Protein AF-Q26184-F1 (afdb_monomer)

Structure (mmCIF, N/CA/C/O backbone):
data_AF-Q26184-F1
#
_entry.id   AF-Q26184-F1
#
loop_
_atom_site.group_PDB
_atom_site.id
_atom_site.type_symbol
_atom_site.label_atom_id
_atom_site.label_alt_id
_atom_site.label_comp_id
_atom_site.label_asym_id
_atom_site.label_entity_id
_atom_site.label_seq_id
_atom_site.pdbx_PDB_ins_code
_atom_site.Cartn_x
_atom_site.Cartn_y
_atom_site.Cartn_z
_atom_site.occupancy
_atom_site.B_iso_or_equiv
_atom_site.auth_seq_id
_atom_site.auth_comp_id
_atom_site.auth_asym_id
_atom_site.auth_atom_id
_atom_site.pdbx_PDB_model_num
ATOM 1 N N . GLN A 1 1 ? -15.539 9.092 -6.048 1.00 41.22 1 GLN A N 1
ATOM 2 C CA . GLN A 1 1 ? -14.661 10.183 -5.578 1.00 41.22 1 GLN A CA 1
ATOM 3 C C . GLN A 1 1 ? -13.353 10.072 -6.356 1.00 41.22 1 GLN A C 1
ATOM 5 O O . GLN A 1 1 ? -12.578 9.178 -6.077 1.00 41.22 1 GLN A O 1
ATOM 10 N N . LEU A 1 2 ? -13.158 10.885 -7.400 1.00 39.22 2 LEU A N 1
ATOM 11 C CA . LEU A 1 2 ? -11.956 10.858 -8.264 1.00 39.22 2 LEU A CA 1
ATOM 12 C C . LEU A 1 2 ? -10.911 11.921 -7.870 1.00 39.22 2 LEU A C 1
ATOM 14 O O . LEU A 1 2 ? -9.780 11.886 -8.344 1.00 39.22 2 LEU A O 1
ATOM 18 N N . LEU A 1 3 ? -11.285 12.862 -6.994 1.00 35.03 3 LEU A N 1
ATOM 19 C CA . LEU A 1 3 ? -10.451 14.011 -6.628 1.00 35.03 3 LEU A CA 1
ATOM 20 C C . LEU A 1 3 ? -9.194 13.626 -5.823 1.00 35.03 3 LEU A C 1
ATOM 22 O O . LEU A 1 3 ? -8.144 14.237 -6.014 1.00 35.03 3 LEU A O 1
ATOM 26 N N . ASN A 1 4 ? -9.272 12.613 -4.950 1.00 51.44 4 ASN A N 1
ATOM 27 C CA . ASN A 1 4 ? -8.150 12.259 -4.068 1.00 51.44 4 ASN A CA 1
ATOM 28 C C . ASN A 1 4 ? -6.995 11.594 -4.828 1.00 51.44 4 ASN A C 1
ATOM 30 O O . ASN A 1 4 ? -5.841 11.947 -4.601 1.00 51.44 4 ASN A O 1
ATOM 34 N N . VAL A 1 5 ? -7.301 10.715 -5.789 1.00 52.31 5 VAL A N 1
ATOM 35 C CA . VAL A 1 5 ? -6.283 10.017 -6.594 1.00 52.31 5 VAL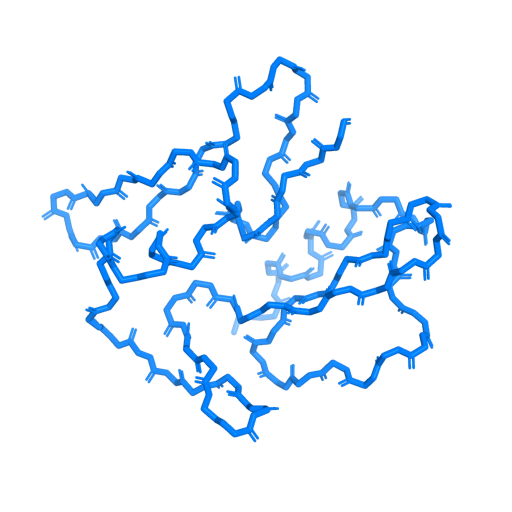 A CA 1
ATOM 36 C C . VAL A 1 5 ? -5.518 10.996 -7.490 1.00 52.31 5 VAL A C 1
ATOM 38 O O . VAL A 1 5 ? -4.294 10.943 -7.552 1.00 52.31 5 VAL A O 1
ATOM 41 N N . GLN A 1 6 ? -6.213 11.948 -8.129 1.00 52.31 6 GLN A N 1
ATOM 42 C CA . GLN A 1 6 ? -5.557 12.988 -8.935 1.00 52.31 6 GLN A CA 1
ATOM 43 C C . GLN A 1 6 ? -4.644 13.888 -8.097 1.00 52.31 6 GLN A C 1
ATOM 45 O O . GLN A 1 6 ? -3.571 14.257 -8.559 1.00 52.31 6 GLN A O 1
ATOM 50 N N . THR A 1 7 ? -5.040 14.216 -6.865 1.00 51.91 7 THR A N 1
ATOM 51 C CA . THR A 1 7 ? -4.235 15.077 -5.986 1.00 51.91 7 THR A CA 1
ATOM 52 C C . THR A 1 7 ? -2.990 14.351 -5.463 1.00 51.91 7 THR A C 1
ATOM 54 O O . THR A 1 7 ? -1.928 14.954 -5.367 1.00 51.91 7 THR A O 1
ATOM 57 N N . GLN A 1 8 ? -3.078 13.045 -5.194 1.00 53.88 8 GLN A N 1
ATOM 58 C CA 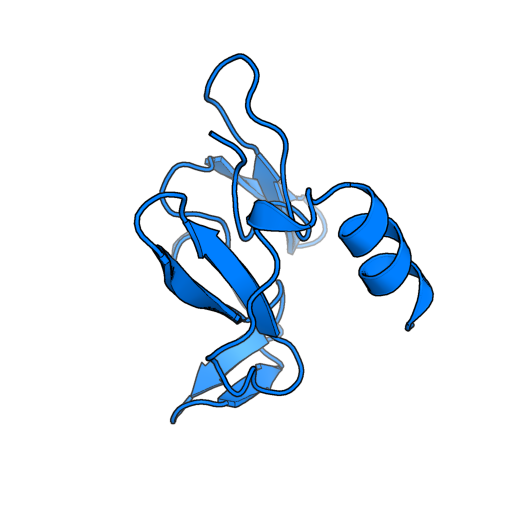. GLN A 1 8 ? -1.922 12.227 -4.803 1.00 53.88 8 GLN A CA 1
ATOM 59 C C . GLN A 1 8 ? -0.966 11.943 -5.970 1.00 53.88 8 GLN A C 1
ATOM 61 O O . GLN A 1 8 ? 0.247 11.887 -5.766 1.00 53.88 8 GLN A O 1
ATOM 66 N N . LEU A 1 9 ? -1.470 11.868 -7.207 1.00 55.56 9 LEU A N 1
ATOM 67 C CA . LEU A 1 9 ? -0.608 11.847 -8.393 1.00 55.56 9 LEU A CA 1
ATOM 68 C C . LEU A 1 9 ? 0.269 13.106 -8.494 1.00 55.56 9 LEU A C 1
ATOM 70 O O . LEU A 1 9 ? 1.385 13.020 -8.988 1.00 55.56 9 LEU A O 1
ATOM 74 N N . LEU A 1 10 ? -0.197 14.260 -8.000 1.00 52.69 10 LEU A N 1
ATOM 75 C CA . LEU A 1 10 ? 0.602 15.494 -7.975 1.00 52.69 10 LEU A CA 1
ATOM 76 C C . LEU A 1 10 ? 1.736 15.449 -6.940 1.00 52.69 10 LEU A C 1
ATOM 78 O O . LEU A 1 10 ? 2.705 16.191 -7.076 1.00 52.69 10 LEU A O 1
ATOM 82 N N . THR A 1 11 ? 1.620 14.607 -5.907 1.00 56.47 11 THR A N 1
ATOM 83 C CA . THR A 1 11 ? 2.664 14.433 -4.879 1.00 56.47 11 THR A CA 1
ATOM 84 C C . THR A 1 11 ? 3.712 13.391 -5.257 1.00 56.47 11 THR A C 1
ATOM 86 O O . THR A 1 11 ? 4.795 13.372 -4.678 1.00 56.47 11 THR A O 1
ATOM 89 N N . MET A 1 12 ? 3.416 12.537 -6.238 1.00 70.50 12 MET A N 1
ATOM 90 C CA . MET A 1 12 ? 4.336 11.514 -6.712 1.00 70.50 12 MET A CA 1
ATOM 91 C C . MET A 1 12 ? 5.136 12.046 -7.907 1.00 70.50 12 MET A C 1
ATOM 93 O O . MET A 1 12 ? 4.562 12.479 -8.903 1.00 70.50 12 MET A O 1
ATOM 97 N N . SER A 1 13 ? 6.471 12.010 -7.819 1.00 76.88 13 SER A N 1
ATOM 98 C CA . SER A 1 13 ? 7.346 12.341 -8.955 1.00 76.88 13 SER A CA 1
ATOM 99 C C . SER A 1 13 ? 6.973 11.505 -10.184 1.00 76.88 13 SER A C 1
ATOM 101 O O . SER A 1 13 ? 6.644 10.321 -10.065 1.00 76.88 13 SER A O 1
ATOM 103 N N . SER A 1 14 ? 7.091 12.091 -11.380 1.00 82.25 14 SER A N 1
ATOM 104 C CA . SER A 1 14 ? 6.883 11.374 -12.645 1.00 82.25 14 SER A CA 1
ATOM 105 C C . SER A 1 14 ? 7.788 10.146 -12.784 1.00 82.25 14 SER A C 1
ATOM 107 O O . SER A 1 14 ? 7.416 9.197 -13.461 1.00 82.25 14 SER A O 1
ATOM 109 N N . GLU A 1 15 ? 8.946 10.138 -12.116 1.00 86.25 15 GLU A N 1
ATOM 110 C CA . GLU A 1 15 ? 9.882 9.003 -12.089 1.00 86.25 15 GLU A CA 1
ATOM 111 C C . GLU A 1 15 ? 9.299 7.756 -11.407 1.00 86.25 15 GLU A C 1
ATOM 113 O O . GLU A 1 15 ? 9.709 6.640 -11.715 1.00 86.25 15 GLU A O 1
ATOM 118 N N . HIS A 1 16 ? 8.320 7.937 -10.517 1.00 91.44 16 HIS A N 1
ATOM 119 C CA . HIS A 1 16 ? 7.655 6.855 -9.790 1.00 91.44 16 HIS A CA 1
ATOM 120 C C . HIS A 1 16 ? 6.309 6.455 -10.393 1.00 91.44 16 HIS A C 1
ATOM 122 O O . HIS A 1 16 ? 5.613 5.591 -9.860 1.00 91.44 16 HIS A O 1
ATOM 128 N N . THR A 1 17 ? 5.924 7.077 -11.508 1.00 91.12 17 THR A N 1
ATOM 129 C CA . THR A 1 17 ? 4.705 6.709 -12.224 1.00 91.12 17 THR A CA 1
ATOM 130 C C . THR A 1 17 ? 4.937 5.406 -12.978 1.00 91.12 17 THR A C 1
ATOM 132 O O . THR A 1 17 ? 5.889 5.297 -13.750 1.00 91.12 17 THR A O 1
ATOM 135 N N . CYS A 1 18 ? 4.063 4.423 -12.766 1.00 93.25 18 CYS A N 1
ATOM 136 C CA . CYS A 1 18 ? 4.091 3.186 -13.535 1.00 93.25 18 CYS A CA 1
ATOM 137 C C . CYS A 1 18 ? 3.732 3.440 -15.004 1.00 93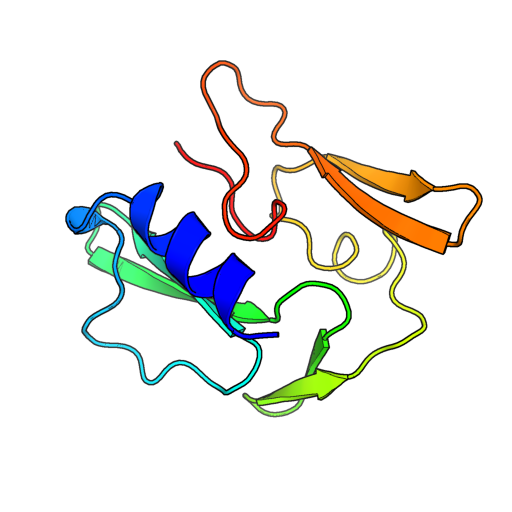.25 18 CYS A C 1
ATOM 139 O O . CYS A 1 18 ? 2.780 4.163 -15.304 1.00 93.25 18 CYS A O 1
ATOM 141 N N . ILE A 1 19 ? 4.489 2.829 -15.907 1.00 94.06 19 ILE A N 1
ATOM 142 C CA . ILE A 1 19 ? 4.364 2.948 -17.363 1.00 94.06 19 ILE A CA 1
ATOM 143 C C . ILE A 1 19 ? 4.224 1.587 -18.052 1.00 94.06 19 ILE A C 1
ATOM 145 O O . ILE A 1 19 ? 3.669 1.527 -19.147 1.00 94.06 19 ILE A O 1
ATOM 149 N N . ASP A 1 20 ? 4.684 0.507 -17.414 1.00 94.56 20 ASP A N 1
ATOM 150 C CA . ASP A 1 20 ? 4.742 -0.834 -18.009 1.00 94.56 20 ASP A CA 1
ATOM 151 C C . ASP A 1 20 ? 3.664 -1.782 -17.440 1.00 94.56 20 ASP A C 1
ATOM 153 O O . ASP A 1 20 ? 3.357 -2.823 -18.027 1.00 94.56 20 ASP A O 1
ATOM 157 N N . THR A 1 21 ? 3.054 -1.420 -16.309 1.00 94.56 21 THR A N 1
ATOM 158 C CA . THR A 1 21 ? 2.078 -2.237 -15.580 1.00 94.56 21 THR A CA 1
ATOM 159 C C . THR A 1 21 ? 0.640 -1.872 -15.928 1.00 94.56 21 THR A C 1
ATOM 161 O O . THR A 1 21 ? 0.218 -0.722 -15.805 1.00 94.56 21 THR A O 1
ATOM 164 N N . ASN A 1 22 ? -0.167 -2.880 -16.273 1.00 95.25 22 ASN A N 1
ATOM 165 C CA . ASN A 1 22 ? -1.617 -2.719 -16.348 1.00 95.25 22 ASN A CA 1
ATOM 166 C C . ASN A 1 22 ? -2.215 -2.729 -14.932 1.00 95.25 22 ASN A C 1
ATOM 168 O O . ASN A 1 22 ? -2.460 -3.795 -14.364 1.00 95.25 22 ASN A O 1
ATOM 172 N N . VAL A 1 23 ? -2.393 -1.539 -14.361 1.00 95.25 23 VAL A N 1
ATOM 173 C CA . VAL A 1 23 ? -2.862 -1.354 -12.983 1.00 95.25 23 VAL A CA 1
ATOM 174 C C . VAL A 1 23 ? -4.350 -1.721 -12.876 1.00 95.25 23 VAL A C 1
ATOM 176 O O . VAL A 1 23 ? -5.161 -1.147 -13.607 1.00 95.25 23 VAL A O 1
ATOM 179 N N . PRO A 1 24 ? -4.741 -2.650 -11.983 1.00 96.44 24 PRO A N 1
ATOM 180 C CA . PRO A 1 24 ? -6.146 -2.987 -11.774 1.00 96.44 24 PRO A CA 1
ATOM 181 C C . PRO A 1 24 ? -6.968 -1.806 -11.239 1.00 96.44 24 PRO A C 1
ATOM 183 O O . PRO A 1 24 ? -6.448 -0.913 -10.569 1.00 96.44 24 PRO A O 1
ATOM 186 N N . ASP A 1 25 ? -8.285 -1.848 -11.448 1.00 96.12 25 ASP A N 1
ATOM 187 C CA . ASP A 1 25 ? -9.200 -0.930 -10.765 1.00 96.12 25 ASP A CA 1
ATOM 188 C C . ASP A 1 25 ? -9.043 -1.044 -9.241 1.00 96.12 25 ASP A C 1
ATOM 190 O O . ASP A 1 25 ? -8.884 -2.142 -8.704 1.00 96.12 25 ASP A O 1
ATOM 194 N N . ASN A 1 26 ? -9.152 0.088 -8.540 1.00 96.38 26 ASN A N 1
ATOM 195 C CA . ASN A 1 26 ? -8.984 0.203 -7.083 1.00 96.38 26 ASN A CA 1
ATOM 196 C C . ASN A 1 26 ? -7.582 -0.180 -6.568 1.00 96.38 26 ASN A C 1
ATOM 198 O O . ASN A 1 26 ? -7.431 -0.560 -5.405 1.00 96.38 26 ASN A O 1
ATOM 202 N N . ALA A 1 27 ? -6.562 -0.057 -7.417 1.00 97.00 27 ALA A N 1
ATOM 203 C CA . ALA A 1 27 ? -5.160 -0.183 -7.044 1.00 97.00 27 ALA A CA 1
ATOM 204 C C . ALA A 1 27 ? -4.401 1.139 -7.232 1.00 97.00 27 ALA A C 1
ATOM 206 O O . ALA A 1 27 ? -4.777 1.997 -8.031 1.00 97.00 27 ALA A O 1
ATOM 207 N N . ALA A 1 28 ? -3.307 1.275 -6.493 1.00 95.25 28 ALA A N 1
ATOM 208 C CA . ALA A 1 28 ? -2.240 2.225 -6.758 1.00 95.25 28 ALA A CA 1
ATOM 209 C C . ALA A 1 28 ? -1.035 1.481 -7.334 1.00 95.25 28 ALA A C 1
ATOM 211 O O . ALA A 1 28 ? -0.870 0.288 -7.087 1.00 95.25 28 ALA A O 1
ATOM 212 N N . CYS A 1 29 ? -0.178 2.186 -8.068 1.00 95.56 29 CYS A N 1
ATOM 213 C CA . CYS A 1 29 ? 1.065 1.631 -8.587 1.00 95.56 29 CYS A CA 1
ATOM 214 C C . CYS A 1 29 ? 2.225 2.587 -8.335 1.00 95.56 29 CYS A C 1
ATOM 216 O O . CYS A 1 29 ? 2.063 3.803 -8.456 1.00 95.56 29 CYS A O 1
ATOM 218 N N . TYR A 1 30 ? 3.374 2.018 -7.985 1.00 93.88 30 TYR A N 1
ATOM 219 C CA . TYR A 1 30 ? 4.612 2.727 -7.714 1.00 93.88 30 TYR A CA 1
ATOM 220 C C . TYR A 1 30 ? 5.765 2.098 -8.500 1.00 93.88 30 TYR A C 1
ATOM 222 O O . TYR A 1 30 ? 5.968 0.882 -8.468 1.00 93.88 30 TYR A O 1
ATOM 230 N N . ARG A 1 31 ? 6.529 2.941 -9.199 1.00 94.44 31 ARG A N 1
ATOM 231 C CA . ARG A 1 31 ? 7.753 2.555 -9.903 1.00 94.44 31 ARG A CA 1
ATOM 232 C C . ARG A 1 31 ? 8.979 2.905 -9.063 1.00 94.44 31 ARG A C 1
ATOM 234 O O . ARG A 1 31 ? 9.216 4.065 -8.732 1.00 94.44 31 ARG A O 1
ATOM 241 N N . TYR A 1 32 ? 9.785 1.906 -8.741 1.00 91.75 32 TYR A N 1
ATOM 242 C CA . TYR A 1 32 ? 11.053 2.072 -8.042 1.00 91.75 32 TYR A CA 1
ATOM 243 C C . TYR A 1 32 ? 12.147 2.592 -8.986 1.00 91.75 32 TYR A C 1
ATOM 245 O O . TYR A 1 32 ? 12.064 2.458 -10.207 1.00 91.75 32 TYR A O 1
ATOM 253 N N . LEU A 1 33 ? 13.213 3.168 -8.418 1.00 90.75 33 LEU A N 1
ATOM 254 C CA . LEU A 1 33 ? 14.337 3.710 -9.199 1.00 90.75 33 LEU A CA 1
ATOM 255 C C . LEU A 1 33 ? 15.121 2.635 -9.969 1.00 90.75 33 LEU A C 1
ATOM 257 O O . LEU A 1 33 ? 15.801 2.956 -10.940 1.00 90.75 33 LEU A O 1
ATOM 261 N N . ASP A 1 34 ? 15.023 1.368 -9.560 1.00 93.31 34 ASP A N 1
ATOM 262 C CA . ASP A 1 34 ? 15.590 0.234 -10.300 1.00 93.31 34 ASP A CA 1
ATOM 263 C C . ASP A 1 34 ? 14.730 -0.193 -11.507 1.00 93.31 34 ASP A C 1
ATOM 265 O O . ASP A 1 34 ? 15.121 -1.076 -12.270 1.00 93.31 34 ASP A O 1
ATOM 269 N N . GLY A 1 35 ? 13.587 0.469 -11.711 1.00 93.25 35 GLY A N 1
ATOM 270 C CA . GLY A 1 35 ? 12.647 0.219 -12.794 1.00 93.25 35 GLY A CA 1
ATOM 271 C C . GLY A 1 35 ? 11.584 -0.830 -12.482 1.00 93.25 35 GLY A C 1
ATOM 272 O O . GLY A 1 35 ? 10.721 -1.052 -13.328 1.00 93.25 35 GLY A O 1
ATOM 273 N N . THR A 1 36 ? 11.611 -1.454 -11.302 1.00 95.56 36 THR A N 1
ATOM 274 C CA . THR A 1 36 ? 10.558 -2.376 -10.868 1.00 95.56 36 THR A CA 1
ATOM 275 C C . THR A 1 36 ? 9.261 -1.607 -10.636 1.00 95.56 36 THR A C 1
ATOM 277 O O . THR A 1 36 ? 9.269 -0.533 -10.038 1.00 95.56 36 THR A O 1
ATOM 280 N N . GLU A 1 37 ? 8.138 -2.162 -11.079 1.00 96.12 37 GLU A N 1
ATOM 281 C CA . GLU A 1 37 ? 6.809 -1.619 -10.810 1.00 96.12 37 GLU A CA 1
ATOM 282 C C . GLU A 1 37 ? 6.033 -2.564 -9.906 1.00 96.12 37 GLU A C 1
ATOM 284 O O . GLU A 1 37 ? 5.999 -3.776 -10.126 1.00 96.12 37 GLU A O 1
ATOM 289 N N . GLU A 1 38 ? 5.401 -1.997 -8.889 1.00 96.25 38 GLU A N 1
ATOM 290 C CA . GLU A 1 38 ? 4.542 -2.725 -7.972 1.00 96.25 38 GLU A CA 1
ATOM 291 C C . GLU A 1 38 ? 3.197 -2.018 -7.897 1.00 96.25 38 GLU A C 1
ATOM 293 O O . GLU A 1 38 ? 3.130 -0.808 -7.672 1.00 96.25 38 GLU A O 1
ATOM 298 N N . TRP A 1 39 ? 2.116 -2.777 -8.052 1.00 97.19 39 TRP A N 1
ATOM 299 C CA . TRP A 1 39 ? 0.783 -2.297 -7.730 1.00 97.19 39 TRP A CA 1
ATOM 300 C C . TRP A 1 39 ? 0.288 -2.950 -6.446 1.00 97.19 39 TRP A C 1
ATOM 302 O O . TRP A 1 39 ? 0.603 -4.098 -6.142 1.00 97.19 39 TRP A O 1
ATOM 312 N N . ARG A 1 40 ? -0.506 -2.200 -5.690 1.00 97.19 40 ARG A N 1
ATOM 313 C CA . ARG A 1 40 ? -1.163 -2.653 -4.464 1.00 97.19 40 ARG A CA 1
ATOM 314 C C . ARG A 1 40 ? -2.588 -2.139 -4.454 1.00 97.19 40 ARG A C 1
ATOM 316 O O . ARG A 1 40 ? -2.860 -1.044 -4.945 1.00 97.19 40 ARG A O 1
ATOM 323 N N . CYS A 1 41 ? -3.498 -2.911 -3.878 1.00 96.81 41 CYS A N 1
ATOM 324 C CA . CYS A 1 41 ? -4.857 -2.434 -3.665 1.00 96.81 41 CYS A CA 1
ATOM 325 C C . CYS A 1 41 ? -4.869 -1.207 -2.753 1.00 96.81 41 CYS A C 1
ATOM 327 O O . CYS A 1 41 ? -4.091 -1.118 -1.805 1.00 96.81 41 CYS A O 1
ATOM 329 N N . LEU A 1 42 ? -5.764 -0.265 -3.048 1.00 95.88 42 LEU A N 1
ATOM 330 C CA . LEU A 1 42 ? -6.042 0.852 -2.155 1.00 95.88 42 LEU A CA 1
ATOM 331 C C . LEU A 1 42 ? -6.606 0.333 -0.823 1.00 95.88 42 LEU A C 1
ATOM 333 O O . LEU A 1 42 ? -7.151 -0.774 -0.753 1.00 95.88 42 LEU A O 1
ATOM 337 N N . LEU A 1 43 ? -6.518 1.146 0.234 1.00 93.62 43 LEU A N 1
ATOM 338 C CA . LEU A 1 43 ? -7.144 0.815 1.516 1.00 93.62 43 LEU A CA 1
ATOM 339 C C . LEU A 1 43 ? -8.631 0.499 1.328 1.00 93.62 43 LEU A C 1
ATOM 341 O O . LEU A 1 43 ? -9.292 1.065 0.459 1.00 93.62 43 LEU A O 1
ATOM 345 N N . THR A 1 44 ? -9.158 -0.407 2.158 1.00 92.50 44 THR A N 1
ATOM 346 C CA . THR A 1 44 ? -10.514 -0.994 2.050 1.00 92.50 44 THR A CA 1
ATOM 347 C C . THR A 1 44 ? -10.744 -1.909 0.841 1.00 92.50 44 THR A C 1
ATOM 349 O O . THR A 1 44 ? -11.862 -2.382 0.640 1.00 92.50 44 THR A O 1
ATOM 352 N N . PHE A 1 45 ? -9.699 -2.228 0.070 1.00 94.56 45 PHE A N 1
ATOM 353 C CA . PHE A 1 45 ? -9.722 -3.260 -0.966 1.00 94.56 45 PHE A CA 1
ATOM 354 C C . PHE A 1 45 ? -8.696 -4.357 -0.676 1.00 94.56 45 PHE A C 1
ATOM 356 O O . PHE A 1 45 ? -7.683 -4.138 -0.014 1.00 94.56 45 PHE A O 1
ATOM 363 N N . LYS A 1 46 ? -8.957 -5.558 -1.190 1.00 93.62 46 LYS A N 1
ATOM 364 C CA . LYS A 1 46 ? -8.084 -6.726 -1.061 1.00 93.62 46 LYS A CA 1
ATOM 365 C C . LYS A 1 46 ? -7.828 -7.347 -2.426 1.00 93.62 46 LYS A C 1
ATOM 367 O O . LYS A 1 46 ? -8.722 -7.377 -3.271 1.00 93.62 46 LYS A O 1
ATOM 372 N N . GLU A 1 47 ? -6.621 -7.868 -2.620 1.00 94.62 47 GLU A N 1
ATOM 373 C CA . GLU A 1 47 ? -6.282 -8.608 -3.828 1.00 94.62 47 GLU A CA 1
ATOM 374 C C . GLU A 1 47 ? -6.959 -9.983 -3.845 1.00 94.62 47 GLU A C 1
ATOM 376 O O . GLU A 1 47 ? -6.747 -10.814 -2.958 1.00 94.62 47 GLU A O 1
ATOM 381 N N . GLU A 1 48 ? -7.728 -10.240 -4.901 1.00 95.12 48 GLU A N 1
ATOM 382 C CA . GLU A 1 48 ? -8.289 -11.549 -5.215 1.00 95.12 48 GLU A CA 1
ATOM 383 C C . GLU A 1 48 ? -8.169 -11.813 -6.721 1.00 95.12 48 GLU A C 1
ATOM 385 O O . GLU A 1 48 ? -8.864 -11.216 -7.544 1.00 95.12 48 GLU A O 1
ATOM 390 N N . GLY A 1 49 ? -7.248 -12.707 -7.096 1.00 95.25 49 GLY A N 1
ATOM 391 C CA . GLY A 1 49 ? -7.046 -13.117 -8.490 1.00 95.25 49 GLY A CA 1
ATOM 392 C C . GLY A 1 49 ? -6.593 -11.982 -9.416 1.00 95.25 49 GLY A C 1
ATOM 393 O O . GLY A 1 49 ? -7.091 -11.887 -10.539 1.00 95.25 49 GLY A O 1
ATOM 394 N N . GLY A 1 50 ? -5.691 -11.111 -8.948 1.00 95.75 50 GLY A N 1
ATOM 395 C CA . GLY A 1 50 ? -5.184 -9.971 -9.723 1.00 95.75 50 GLY A CA 1
ATOM 396 C C . GLY A 1 50 ? -6.164 -8.798 -9.849 1.00 95.75 50 GLY A C 1
ATOM 397 O O . GLY A 1 50 ? -6.019 -7.968 -10.742 1.00 95.75 50 GLY A O 1
ATOM 398 N N . LYS A 1 51 ? -7.190 -8.737 -8.992 1.00 96.94 51 LYS A N 1
ATOM 399 C CA . LYS A 1 51 ? -8.148 -7.626 -8.904 1.00 96.94 51 LYS A CA 1
ATOM 400 C C . LYS A 1 51 ? -8.255 -7.137 -7.471 1.00 96.94 51 LYS A C 1
ATOM 402 O O . LYS A 1 51 ? -8.133 -7.934 -6.546 1.00 96.94 51 LYS A O 1
ATOM 407 N N . CYS A 1 52 ? -8.578 -5.861 -7.298 1.00 97.19 52 CYS A N 1
ATOM 408 C CA . CYS A 1 52 ? -8.853 -5.285 -5.988 1.00 97.19 52 CYS A CA 1
ATOM 409 C C . CYS A 1 52 ? -10.361 -5.231 -5.742 1.00 97.19 52 CYS A C 1
ATOM 411 O O . CYS A 1 52 ? -11.082 -4.429 -6.343 1.00 97.19 52 CYS A O 1
ATOM 413 N N . VAL A 1 53 ? -10.840 -6.120 -4.870 1.00 95.94 53 VAL A N 1
ATOM 414 C CA . VAL A 1 53 ? -12.255 -6.227 -4.490 1.00 95.94 53 VAL A CA 1
ATOM 415 C C . VAL A 1 53 ? -12.506 -5.521 -3.154 1.00 95.94 53 VAL A C 1
ATOM 417 O O . VAL A 1 53 ? -11.617 -5.530 -2.300 1.00 95.94 53 VAL A O 1
ATOM 420 N N . PRO A 1 54 ? -13.679 -4.895 -2.943 1.00 95.81 54 PRO A N 1
ATOM 421 C CA . PRO A 1 54 ? -13.999 -4.249 -1.672 1.00 95.81 54 PRO A CA 1
ATOM 422 C C . PRO A 1 54 ? -13.900 -5.219 -0.487 1.00 95.81 54 PRO A C 1
ATOM 424 O O . PRO A 1 54 ? -14.435 -6.326 -0.535 1.00 95.81 54 PRO A O 1
ATOM 427 N N . ALA A 1 55 ? -13.264 -4.777 0.594 1.00 90.56 55 ALA A N 1
ATOM 428 C CA . ALA A 1 55 ? -13.081 -5.518 1.834 1.00 90.56 55 ALA A CA 1
ATOM 429 C C . ALA A 1 55 ? -13.379 -4.596 3.025 1.00 90.56 55 ALA A C 1
ATOM 431 O O . ALA A 1 55 ? -12.554 -3.788 3.441 1.00 90.56 55 ALA A O 1
ATOM 432 N N . SER A 1 56 ? -14.582 -4.711 3.587 1.00 79.56 56 SER A N 1
ATOM 433 C CA . SER A 1 56 ? -15.083 -3.814 4.640 1.00 79.56 56 SER A CA 1
ATOM 434 C C . SER A 1 56 ? -14.588 -4.143 6.054 1.00 79.56 56 SER A C 1
ATOM 436 O O . SER A 1 56 ? -14.956 -3.466 7.006 1.00 79.56 56 SER A O 1
ATOM 438 N N . ASN A 1 57 ? -13.811 -5.211 6.217 1.00 83.31 57 ASN A N 1
ATOM 439 C CA . ASN A 1 57 ? -13.370 -5.748 7.505 1.00 83.31 57 ASN A CA 1
ATOM 440 C C . ASN A 1 57 ? -11.851 -5.974 7.559 1.00 83.31 57 ASN A C 1
ATOM 442 O O . ASN A 1 57 ? -11.391 -6.860 8.278 1.00 83.31 57 ASN A O 1
ATOM 446 N N . VAL A 1 58 ? -11.080 -5.206 6.784 1.00 87.75 58 VAL A N 1
ATOM 447 C CA . VAL A 1 58 ? -9.614 -5.231 6.859 1.00 87.75 58 VAL A CA 1
ATOM 448 C C . VAL A 1 58 ? -9.141 -4.818 8.248 1.00 87.75 58 VAL A C 1
ATOM 450 O O . VAL A 1 58 ? -9.615 -3.841 8.826 1.00 87.75 58 VAL A O 1
ATOM 453 N N . THR A 1 59 ? -8.183 -5.572 8.781 1.00 93.12 59 THR A N 1
ATOM 454 C CA . THR A 1 59 ? -7.540 -5.271 10.059 1.00 93.12 59 THR A CA 1
ATOM 455 C C . THR A 1 59 ? -6.037 -5.132 9.882 1.00 93.12 59 THR A C 1
ATOM 457 O O . THR A 1 59 ? -5.468 -5.706 8.960 1.00 93.12 59 THR A O 1
ATOM 460 N N . CYS A 1 60 ? -5.352 -4.447 10.802 1.00 95.44 60 CYS A N 1
ATOM 461 C CA . CYS A 1 60 ? -3.885 -4.390 10.777 1.00 95.44 60 CYS A CA 1
ATOM 462 C C . CYS A 1 60 ? -3.215 -5.772 10.876 1.00 95.44 60 CYS A C 1
ATOM 464 O O . CYS A 1 60 ? -2.050 -5.916 10.522 1.00 95.44 60 CYS A O 1
ATOM 466 N N . LYS A 1 61 ? -3.924 -6.802 11.359 1.00 93.69 61 LYS A N 1
ATOM 467 C CA . LYS A 1 61 ? -3.401 -8.176 11.389 1.00 93.69 61 LYS A CA 1
ATOM 468 C C . LYS A 1 61 ? -3.456 -8.843 10.014 1.00 93.69 61 LYS A C 1
ATOM 470 O O . LYS A 1 61 ? -2.690 -9.768 9.763 1.00 93.69 61 LYS A O 1
ATOM 475 N N . ASP A 1 62 ? -4.326 -8.357 9.135 1.00 91.19 62 ASP A N 1
ATOM 476 C CA . ASP A 1 62 ? -4.540 -8.884 7.796 1.00 91.19 62 ASP A CA 1
ATOM 477 C C . ASP A 1 62 ? -3.783 -8.017 6.790 1.00 91.19 62 ASP A C 1
ATOM 479 O O . ASP A 1 62 ? -4.234 -6.937 6.415 1.00 91.19 62 ASP A O 1
ATOM 483 N N . ASN A 1 63 ? -2.605 -8.483 6.368 1.00 94.25 63 ASN A N 1
ATOM 484 C CA . ASN A 1 63 ? -1.745 -7.774 5.413 1.00 94.25 63 ASN A CA 1
ATOM 485 C C . ASN A 1 63 ? -1.459 -6.309 5.809 1.00 94.25 63 ASN A C 1
ATOM 487 O O . ASN A 1 63 ? -1.584 -5.398 4.994 1.00 94.25 63 ASN A O 1
ATOM 491 N N . ASN A 1 64 ? -1.1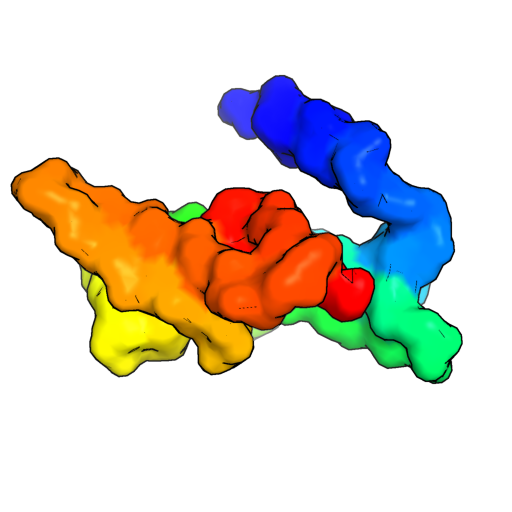56 -6.069 7.090 1.00 96.62 64 ASN A N 1
ATOM 492 C CA . ASN A 1 64 ? -0.929 -4.727 7.637 1.00 96.62 64 ASN A CA 1
ATOM 493 C C . ASN A 1 64 ? -2.076 -3.734 7.338 1.00 96.62 64 ASN A C 1
ATOM 495 O O . ASN A 1 64 ? -1.837 -2.543 7.184 1.00 96.62 64 ASN A O 1
ATOM 499 N N . GLY A 1 65 ? -3.320 -4.209 7.180 1.00 94.50 65 GLY A N 1
ATOM 500 C CA . GLY A 1 65 ? -4.470 -3.372 6.820 1.00 94.50 65 GLY A CA 1
ATOM 501 C C 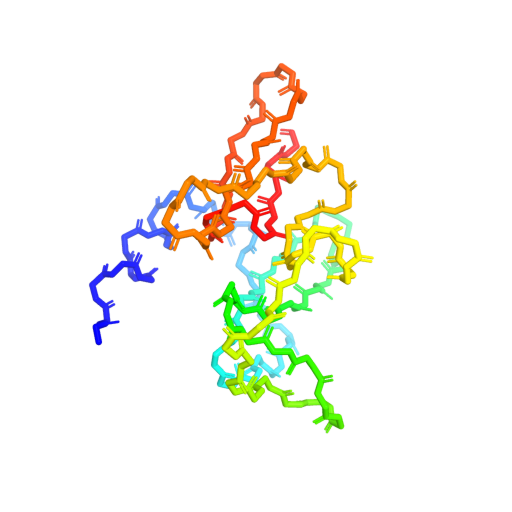. GLY A 1 65 ? -4.442 -2.812 5.392 1.00 94.50 65 GLY A C 1
ATOM 502 O O . GLY A 1 65 ? -5.270 -1.965 5.069 1.00 94.50 65 GLY A O 1
ATOM 503 N N . GLY A 1 66 ? -3.513 -3.267 4.545 1.00 95.62 66 GLY A N 1
ATOM 504 C CA . GLY A 1 66 ? -3.235 -2.687 3.227 1.00 95.62 66 GLY A CA 1
ATOM 505 C C . GLY A 1 66 ? -2.178 -1.577 3.244 1.00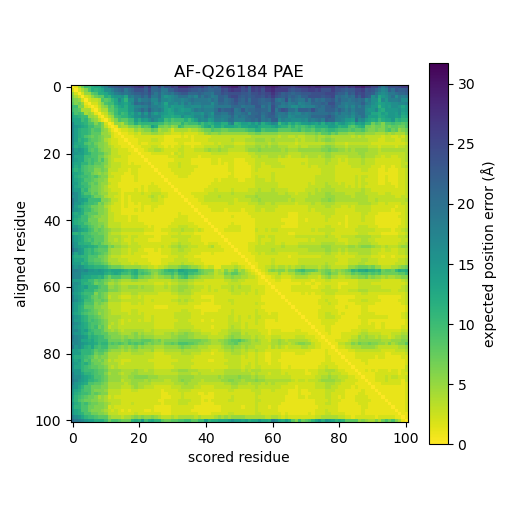 95.62 66 GLY A C 1
ATOM 506 O O . GLY A 1 66 ? -1.862 -1.029 2.191 1.00 95.62 66 GLY A O 1
ATOM 507 N N . CYS A 1 67 ? -1.611 -1.255 4.409 1.00 97.50 67 CYS A N 1
ATOM 508 C CA . CYS A 1 67 ? -0.484 -0.336 4.517 1.00 97.50 67 CYS A CA 1
ATOM 509 C C . CYS A 1 67 ? 0.787 -0.922 3.886 1.00 97.50 67 CYS A C 1
ATOM 511 O O . CYS A 1 67 ? 0.947 -2.142 3.790 1.00 97.50 67 CYS A O 1
ATOM 513 N N . ALA A 1 68 ? 1.738 -0.052 3.543 1.00 96.81 68 ALA A N 1
ATOM 514 C CA . ALA A 1 68 ? 3.075 -0.465 3.139 1.00 96.81 68 ALA A CA 1
ATOM 515 C C . ALA A 1 68 ? 3.716 -1.381 4.206 1.00 96.81 68 ALA A C 1
ATOM 517 O O . ALA A 1 68 ? 3.468 -1.183 5.401 1.00 96.81 68 ALA A O 1
ATOM 518 N N . PRO A 1 69 ? 4.550 -2.366 3.823 1.00 95.88 69 PRO A N 1
ATOM 519 C CA . PRO A 1 69 ? 5.209 -3.266 4.775 1.00 95.88 69 PRO A CA 1
ATOM 520 C C . PRO A 1 69 ? 6.009 -2.548 5.875 1.00 95.88 69 PRO A C 1
ATOM 522 O O . PRO A 1 69 ? 6.086 -3.022 7.005 1.00 95.88 69 PRO A O 1
ATOM 525 N N . GLU A 1 70 ? 6.596 -1.402 5.544 1.00 95.25 70 GLU A N 1
ATOM 526 C CA . GLU A 1 70 ? 7.398 -0.546 6.418 1.00 95.25 70 GLU A CA 1
ATOM 527 C C . GLU A 1 70 ? 6.581 0.510 7.186 1.00 95.25 70 GLU A C 1
ATOM 529 O O . GLU A 1 70 ? 7.117 1.208 8.055 1.00 95.25 70 GLU A O 1
ATOM 534 N N . ALA A 1 71 ? 5.291 0.647 6.876 1.00 97.75 71 ALA A N 1
ATOM 535 C CA . ALA A 1 71 ? 4.399 1.559 7.573 1.00 97.75 71 ALA A CA 1
ATOM 536 C C . ALA A 1 71 ? 3.863 0.932 8.866 1.00 97.75 71 ALA A C 1
ATOM 538 O O . ALA A 1 71 ? 3.561 -0.260 8.947 1.00 97.75 71 ALA A O 1
ATOM 539 N N . GLU A 1 72 ? 3.669 1.767 9.882 1.00 98.06 72 GLU A N 1
ATOM 540 C CA . GLU 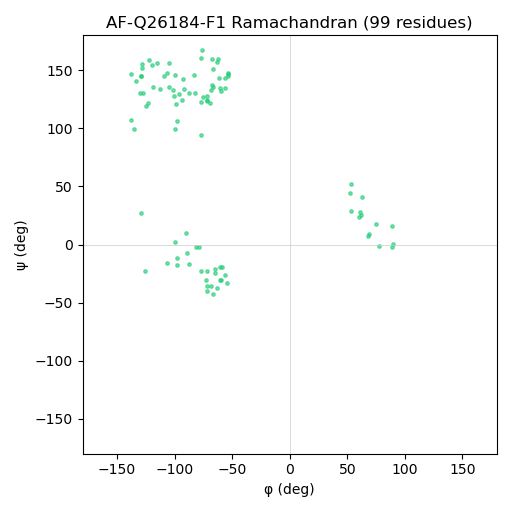A 1 72 ? 2.898 1.397 11.062 1.00 98.06 72 GLU A CA 1
ATOM 541 C C . GLU A 1 72 ? 1.401 1.447 10.719 1.00 98.06 72 GLU A C 1
ATOM 543 O O . GLU A 1 72 ? 0.897 2.499 10.321 1.00 98.06 72 GLU A O 1
ATOM 548 N N . CYS A 1 73 ? 0.687 0.334 10.904 1.00 98.12 73 CYS A N 1
ATOM 549 C CA . CYS A 1 73 ? -0.772 0.293 10.812 1.00 98.12 73 CYS A CA 1
ATOM 550 C C . CYS A 1 73 ? -1.417 0.515 12.180 1.00 98.12 73 CYS A C 1
ATOM 552 O O . CYS A 1 73 ? -1.054 -0.126 13.172 1.00 98.12 73 CYS A O 1
ATOM 554 N N . LYS A 1 74 ? -2.433 1.379 12.222 1.00 96.88 74 LYS A N 1
ATOM 555 C CA . LYS A 1 74 ? -3.324 1.555 13.372 1.00 96.88 74 LYS A CA 1
ATOM 556 C C . LYS A 1 74 ? -4.778 1.483 12.939 1.00 96.88 74 LYS A C 1
ATOM 558 O O . LYS A 1 74 ? -5.135 1.947 11.864 1.00 96.88 74 LYS A O 1
ATOM 563 N N . MET A 1 75 ? -5.610 0.924 13.812 1.00 94.25 75 MET A N 1
ATOM 564 C CA . MET A 1 75 ? -7.061 0.972 13.676 1.00 94.25 75 MET A CA 1
ATOM 565 C C . MET A 1 75 ? -7.597 2.063 14.600 1.00 94.25 75 MET A C 1
ATOM 567 O O . MET A 1 75 ? -7.241 2.091 15.780 1.00 94.25 75 MET A O 1
ATOM 571 N N . THR A 1 76 ? -8.395 2.980 14.062 1.00 92.06 76 THR A N 1
ATOM 572 C CA . THR A 1 76 ? -9.045 4.033 14.852 1.00 92.06 76 THR A CA 1
ATOM 573 C C . THR A 1 76 ? -10.235 3.475 15.631 1.00 92.06 76 THR A C 1
ATOM 575 O O . THR A 1 76 ? -10.727 2.384 15.340 1.00 92.06 76 THR A O 1
ATOM 578 N N . ASP A 1 77 ? -10.758 4.257 16.579 1.00 89.94 77 ASP A N 1
ATOM 579 C CA . ASP A 1 77 ? -11.981 3.910 17.321 1.00 89.94 77 ASP A CA 1
ATOM 580 C C . ASP A 1 77 ? -13.215 3.760 16.403 1.00 89.94 77 ASP A C 1
ATOM 582 O O . ASP A 1 77 ? -14.196 3.116 16.775 1.00 89.94 77 ASP A O 1
ATOM 586 N N . SER A 1 78 ? -13.155 4.317 15.187 1.00 89.56 78 SER A N 1
ATOM 587 C CA . SER A 1 78 ? -14.177 4.194 14.139 1.00 89.56 78 SER A CA 1
ATOM 588 C C . SER A 1 78 ? -13.961 2.990 13.208 1.00 89.56 78 SER A C 1
ATOM 590 O O . SER A 1 78 ? -14.650 2.882 12.196 1.00 89.56 78 SER A O 1
ATOM 592 N N . ASN A 1 79 ? -13.029 2.083 13.529 1.00 87.00 79 ASN A N 1
ATOM 593 C CA . ASN A 1 79 ? -12.605 0.947 12.696 1.00 87.00 79 ASN A CA 1
ATOM 594 C C . ASN A 1 79 ? -12.001 1.340 11.334 1.00 87.00 79 ASN A C 1
ATOM 596 O O . ASN A 1 79 ? -12.066 0.565 10.380 1.00 87.00 79 ASN A O 1
ATOM 600 N N . GLU A 1 80 ? -11.390 2.520 11.231 1.00 91.12 80 GLU A N 1
ATOM 601 C CA . GLU A 1 80 ? -10.672 2.938 10.021 1.00 91.12 80 GLU A CA 1
ATOM 602 C C . GLU A 1 80 ? -9.190 2.564 10.123 1.00 91.12 80 GLU A C 1
ATOM 604 O O . GLU A 1 80 ? -8.588 2.660 11.196 1.00 91.12 80 GLU A O 1
ATOM 609 N N . ILE A 1 81 ? -8.593 2.143 9.006 1.00 95.06 81 ILE A N 1
ATOM 610 C CA . ILE A 1 81 ? -7.153 1.884 8.915 1.00 95.06 81 ILE A CA 1
ATOM 611 C C . ILE A 1 81 ? -6.420 3.202 8.681 1.00 95.06 81 ILE A C 1
ATOM 613 O O . ILE A 1 81 ? -6.762 3.962 7.780 1.00 95.06 81 ILE A O 1
ATOM 617 N N . VAL A 1 82 ? -5.380 3.444 9.475 1.00 95.88 82 VAL A N 1
ATOM 618 C CA . VAL A 1 82 ? -4.455 4.566 9.316 1.00 95.88 82 VAL A CA 1
ATOM 619 C C . VAL A 1 82 ? -3.045 4.012 9.189 1.00 95.88 82 VAL A C 1
ATOM 621 O O . VAL A 1 82 ? -2.549 3.339 10.096 1.00 95.88 82 VAL A O 1
ATOM 624 N N . CYS A 1 83 ? -2.394 4.332 8.076 1.00 97.44 83 CYS A N 1
ATOM 625 C CA . CYS A 1 83 ? -1.018 3.949 7.796 1.00 97.44 83 CYS A CA 1
ATOM 626 C C . CYS A 1 83 ? -0.082 5.130 8.044 1.00 97.44 83 CYS A C 1
ATOM 628 O O . CYS A 1 83 ? -0.331 6.245 7.582 1.00 97.44 83 CYS A O 1
ATOM 630 N N . LYS A 1 84 ? 1.023 4.889 8.750 1.00 96.94 84 LYS A N 1
ATOM 631 C CA . LYS A 1 84 ? 2.047 5.902 9.007 1.00 96.94 84 LYS A CA 1
ATOM 632 C C . LYS A 1 84 ? 3.417 5.425 8.547 1.00 96.94 84 LYS A C 1
ATOM 634 O O . LYS A 1 84 ? 3.956 4.467 9.095 1.00 96.94 84 LYS A O 1
ATOM 639 N N . CYS A 1 85 ? 4.022 6.150 7.613 1.00 96.56 85 CYS A N 1
ATOM 640 C CA . CYS A 1 85 ? 5.426 5.965 7.258 1.00 96.56 85 CYS A CA 1
ATOM 641 C C . CYS A 1 85 ? 6.309 6.432 8.421 1.00 96.56 85 CYS A C 1
ATOM 643 O O . CYS A 1 85 ? 6.176 7.554 8.908 1.00 96.56 85 CYS A O 1
ATOM 645 N N . THR A 1 86 ? 7.149 5.535 8.938 1.00 95.06 86 THR A N 1
ATOM 646 C CA . THR A 1 86 ? 7.920 5.782 10.172 1.00 95.06 86 THR 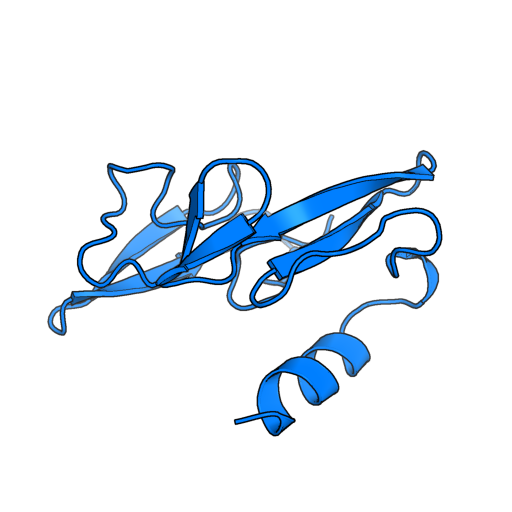A CA 1
ATOM 647 C C . THR A 1 86 ? 9.349 6.242 9.914 1.00 95.06 86 THR A C 1
ATOM 649 O O . THR A 1 86 ? 9.983 6.802 10.808 1.00 95.06 86 THR A O 1
ATOM 652 N N . LYS A 1 87 ? 9.855 6.022 8.699 1.00 94.69 87 LYS A N 1
ATOM 653 C CA . LYS A 1 87 ? 11.186 6.454 8.280 1.00 94.69 87 LYS A CA 1
ATOM 654 C C . LYS A 1 87 ? 11.229 7.983 8.186 1.00 94.69 87 LYS A C 1
ATOM 656 O O . LYS A 1 87 ? 10.341 8.599 7.606 1.00 94.69 87 LYS A O 1
ATOM 661 N N . GLU A 1 88 ? 12.263 8.597 8.753 1.00 93.44 88 GLU A N 1
ATOM 662 C CA . GLU A 1 88 ? 12.453 10.050 8.680 1.00 93.44 88 GLU A CA 1
ATOM 663 C C . GLU A 1 88 ? 12.573 10.515 7.219 1.00 93.44 88 GLU A C 1
ATOM 665 O O . GLU A 1 88 ? 13.301 9.909 6.434 1.00 93.44 88 GLU A O 1
ATOM 670 N N . GLY A 1 89 ? 11.832 11.568 6.858 1.00 87.81 89 GLY A N 1
ATOM 671 C CA . GLY A 1 89 ? 11.766 12.096 5.489 1.00 87.81 89 GLY A CA 1
ATOM 672 C C . GLY A 1 89 ? 10.879 11.296 4.527 1.00 87.81 89 GLY A C 1
ATOM 673 O O . GLY A 1 89 ? 10.738 11.694 3.375 1.00 87.81 89 GLY A O 1
ATOM 674 N N . SER A 1 90 ? 10.277 10.195 4.986 1.00 90.94 90 SER A N 1
ATOM 675 C CA . SER A 1 90 ? 9.325 9.407 4.207 1.00 90.94 90 SER A CA 1
ATOM 676 C C . SER A 1 90 ? 7.907 9.947 4.363 1.00 90.94 90 SER A C 1
ATOM 678 O O . SER A 1 90 ? 7.423 10.128 5.481 1.00 90.94 90 SER A O 1
ATOM 680 N N . GLU A 1 91 ? 7.226 10.142 3.240 1.00 90.75 91 GLU A N 1
ATOM 681 C CA . GLU A 1 91 ? 5.841 10.592 3.175 1.00 90.75 91 GLU A CA 1
ATOM 682 C C . GLU A 1 91 ? 4.917 9.454 2.705 1.00 90.75 91 GLU A C 1
ATOM 684 O O . GLU A 1 91 ? 5.311 8.631 1.867 1.00 90.75 91 GLU A O 1
ATOM 689 N N . PRO A 1 92 ? 3.675 9.386 3.217 1.00 93.19 92 PRO A N 1
ATOM 690 C CA . PRO A 1 92 ? 2.703 8.398 2.777 1.00 93.19 92 PRO A CA 1
ATOM 691 C C . PRO A 1 92 ? 2.195 8.709 1.370 1.00 93.19 92 PRO A C 1
ATOM 693 O O . PRO A 1 92 ? 1.676 9.789 1.090 1.00 93.19 92 PRO A O 1
ATOM 696 N N . LEU A 1 93 ? 2.263 7.708 0.500 1.00 93.38 93 LEU A N 1
ATOM 697 C CA . LEU A 1 93 ? 1.665 7.722 -0.828 1.00 93.38 93 LEU A CA 1
ATOM 698 C C . LEU A 1 93 ? 0.416 6.839 -0.807 1.00 93.38 93 LEU A C 1
ATOM 700 O O . LEU A 1 93 ? 0.432 5.741 -0.247 1.00 93.38 93 LEU A O 1
ATOM 704 N N . PHE A 1 94 ? -0.675 7.325 -1.403 1.00 94.00 94 PHE A N 1
ATOM 705 C CA . PHE A 1 94 ? -1.961 6.617 -1.434 1.00 94.00 94 PHE A CA 1
ATOM 706 C C . PHE A 1 94 ? -2.439 6.198 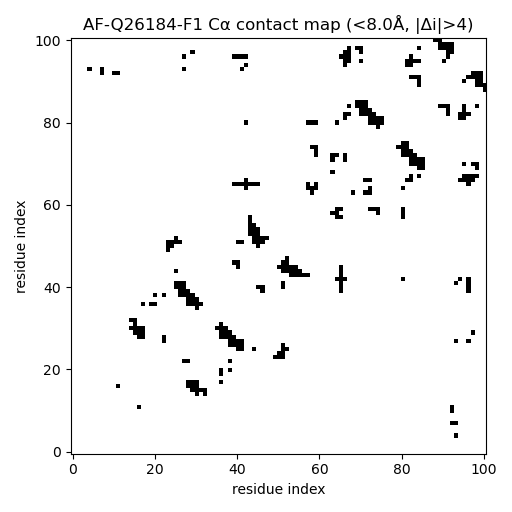-0.039 1.00 94.00 94 PHE A C 1
ATOM 708 O O . PHE A 1 94 ? -2.700 5.029 0.218 1.00 94.00 94 PHE A O 1
ATOM 715 N N . GLU A 1 95 ? -2.483 7.161 0.887 1.00 94.38 95 GLU A N 1
ATOM 716 C CA . GLU A 1 95 ? -2.871 6.935 2.293 1.00 94.38 95 GLU A CA 1
ATOM 717 C C . GLU A 1 95 ? -1.954 5.940 3.031 1.00 94.38 95 GLU A C 1
ATOM 719 O O . GLU A 1 95 ? -2.338 5.362 4.041 1.00 94.38 95 GLU A O 1
ATOM 724 N N . GLY A 1 96 ? -0.716 5.775 2.551 1.00 95.44 96 GLY A N 1
ATOM 725 C CA . GLY A 1 96 ? 0.311 4.931 3.159 1.00 95.44 96 GLY A CA 1
ATOM 726 C C . GLY A 1 96 ? 0.290 3.477 2.690 1.00 95.44 96 GLY A C 1
ATOM 727 O O . GLY A 1 96 ? 0.934 2.638 3.317 1.00 95.44 96 GLY A O 1
ATOM 728 N N . VAL A 1 97 ? -0.394 3.177 1.579 1.00 96.62 97 VAL A N 1
ATOM 729 C CA . VAL A 1 97 ? -0.225 1.918 0.821 1.00 96.62 97 VAL A CA 1
ATOM 730 C C . VAL A 1 97 ? 1.217 1.781 0.307 1.00 96.62 97 VAL A C 1
ATOM 732 O O . VAL A 1 97 ? 1.761 0.677 0.227 1.00 96.62 97 VAL A O 1
ATOM 735 N N . PHE A 1 98 ? 1.864 2.915 0.027 1.00 95.81 98 PHE A N 1
ATOM 736 C CA . PHE A 1 98 ? 3.302 3.032 -0.203 1.00 95.81 98 PHE A CA 1
ATOM 737 C C . PHE A 1 98 ? 3.893 4.133 0.686 1.00 95.81 98 PHE A C 1
ATOM 739 O O . PHE A 1 98 ? 3.195 5.072 1.076 1.00 95.81 98 PHE A O 1
ATOM 746 N N . CYS A 1 99 ? 5.188 4.041 0.972 1.00 94.00 99 CYS A N 1
ATOM 747 C CA . CYS A 1 99 ? 5.959 5.088 1.634 1.00 94.00 99 CYS A CA 1
ATOM 748 C C . CYS A 1 99 ? 7.085 5.556 0.709 1.00 94.00 99 CYS A C 1
ATOM 750 O O . CYS A 1 99 ? 7.755 4.736 0.080 1.00 94.00 99 CYS A O 1
ATOM 752 N N . SER A 1 100 ? 7.300 6.870 0.601 1.00 88.31 100 SER A N 1
ATOM 753 C CA . SER A 1 100 ? 8.415 7.392 -0.196 1.00 88.31 100 SER A CA 1
ATOM 754 C C . SER A 1 100 ? 9.763 7.021 0.433 1.00 88.31 100 SER A C 1
ATOM 756 O O . SER A 1 100 ? 9.867 6.843 1.650 1.00 88.31 100 SER A O 1
ATOM 758 N N . SER A 1 101 ? 10.803 6.884 -0.393 1.00 77.62 101 SER A N 1
ATOM 759 C CA . SER A 1 101 ? 12.160 6.555 0.072 1.00 77.62 101 SER A CA 1
ATOM 760 C C . SER A 1 101 ? 12.925 7.749 0.617 1.00 77.62 101 SER A C 1
ATOM 762 O O . SER A 1 101 ? 12.729 8.864 0.095 1.00 77.62 101 SER A O 1
#

Sequence (101 aa):
QLLNVQTQLLTMSSEHTCIDTNVPDNAACYRYLDGTEEWRCLLTFKEEGGKCVPASNVTCKDNNGGCAPEAECKMTDSNEIVCKCTKEGSEPLFEGVFCSS

Secondary structure (DSSP, 8-state):
--HHHHHHHTTS-GGGS-SSS-PPTTEEEEE-TTS-EEEEEPTTEEEETTEEEE-TT--TTTGGGG--TTEEEEE-TTS-EEEEE-STT--EEGGGTEE--

Nearest PDB structures (foldseek):
  1b9w-assembly1_A  TM=9.929E-01  e=8.705E-15  Plasmodium cynomolgi
  2npr-assembly1_A  TM=8.790E-01  e=1.933E-13  Plasmodium vivax strain Belem
  8dfi-assembly1_A  TM=9.348E-01  e=3.252E-11  Plasmodium falciparum 3D7
  8dfg-assembly2_B  TM=9.552E-01  e=5.748E-11  Plasmodium falciparum 3D7
  1ob1-assembly1_C  TM=9.194E-01  e=6.123E-11  Plasmodium falciparum

Radius of gyration: 13.19 Å; Cα contacts (8 Å, |Δi|>4): 183; chains: 1; bounding box: 31×29×35 Å

Mean predicted aligned error: 5.26 Å

Solvent-accessible surface area (backbone atoms only — not comparable to full-atom values): 5974 Å² total; per-residue (Å²): 134,68,66,64,62,58,56,48,54,73,75,47,58,78,79,32,53,60,85,88,66,90,75,44,66,62,43,49,61,43,23,44,94,88,67,52,70,48,72,46,33,33,69,56,29,38,80,56,95,86,34,36,42,86,34,97,78,66,37,54,86,51,70,39,33,35,25,19,92,78,27,49,54,43,73,46,99,84,69,43,79,46,36,38,43,72,55,88,88,27,47,58,37,75,75,8,41,37,57,49,124

pLDDT: mean 88.42, std 14.61, range [35.03, 98.12]

InterPro domains:
  IPR024730 Merozoite surface protein, EGF domain 1 [PF12946] (17-53)
  IPR024731 NELL2-like, EGF domain [PF12947] (60-99)

Organism: Plasmodium vivax (NCBI:txid5855)

Foldseek 3Di:
DCVVQVVLVVVDPPCQDDDPDPAAPQWDWTADPVRDIDIFHAQQWDDDPRHTDGHNQQDCVHVNSLADPQWHWDQDPVRGIATHRPDPPWDARRRRNDIDD